Protein AF-A0A968NTQ4-F1 (afdb_monomer)

Nearest PDB structures (foldseek):
  7ccc-assembly1_C  TM=2.777E-01  e=2.765E-01  Mus musculus
  7t5q-assembly1_I  TM=2.504E-01  e=1.062E+00  Homo sapiens
  5d9g-assembly2_B  TM=2.767E-01  e=2.257E+00  Homo sapiens

Structure (mmCIF, N/CA/C/O backbone):
data_AF-A0A968NTQ4-F1
#
_entry.id   AF-A0A968NTQ4-F1
#
loop_
_atom_site.group_PDB
_atom_site.id
_atom_site.type_symbol
_atom_site.label_atom_id
_atom_site.label_alt_id
_atom_site.label_comp_id
_atom_site.label_asym_id
_atom_site.label_entity_id
_atom_site.label_seq_id
_atom_site.pdbx_PDB_ins_code
_atom_site.Cartn_x
_atom_site.Cartn_y
_atom_site.Cartn_z
_atom_site.occupancy
_atom_site.B_iso_or_equiv
_atom_site.auth_seq_id
_atom_site.auth_comp_id
_atom_site.auth_asym_id
_atom_site.auth_atom_id
_atom_site.pdbx_PDB_model_num
ATOM 1 N N . MET A 1 1 ? -2.571 -69.864 -2.161 1.00 41.84 1 MET A N 1
ATOM 2 C CA . MET A 1 1 ? -1.724 -69.892 -0.950 1.00 41.84 1 MET A CA 1
ATOM 3 C C . MET A 1 1 ? -0.946 -68.588 -0.905 1.00 41.84 1 MET A C 1
ATOM 5 O O . MET A 1 1 ? -0.616 -68.083 -1.970 1.00 41.84 1 MET A O 1
ATOM 9 N N . THR A 1 2 ? -0.713 -68.081 0.305 1.00 40.44 2 THR A N 1
ATOM 10 C CA . THR A 1 2 ? -0.000 -66.836 0.658 1.00 40.44 2 THR A CA 1
ATOM 11 C C . THR A 1 2 ? -0.891 -65.603 0.846 1.00 40.44 2 THR A C 1
ATOM 13 O O . THR A 1 2 ? -1.159 -64.820 -0.058 1.00 40.44 2 THR A O 1
ATOM 16 N N . PHE A 1 3 ? -1.347 -65.497 2.096 1.00 35.59 3 PHE A N 1
ATOM 17 C CA . PHE A 1 3 ? -1.837 -64.310 2.788 1.00 35.59 3 PHE A CA 1
ATOM 18 C C . PHE A 1 3 ? -0.822 -63.156 2.725 1.00 35.59 3 PHE A C 1
ATOM 20 O O . PHE A 1 3 ? 0.371 -63.399 2.895 1.00 35.59 3 PHE A O 1
ATOM 27 N N . PHE A 1 4 ? -1.296 -61.911 2.633 1.00 35.69 4 PHE A N 1
ATOM 28 C CA . PHE A 1 4 ? -0.577 -60.774 3.212 1.00 35.69 4 PHE A CA 1
ATOM 29 C C . PHE A 1 4 ? -1.491 -60.024 4.180 1.00 35.69 4 PHE A C 1
ATOM 31 O O . PHE A 1 4 ? -2.594 -59.601 3.841 1.00 35.69 4 PHE A O 1
ATOM 38 N N . LEU A 1 5 ? -1.013 -59.980 5.420 1.00 35.06 5 LEU A N 1
ATOM 39 C CA . LEU A 1 5 ? -1.636 -59.445 6.617 1.00 35.06 5 LEU A CA 1
ATOM 40 C C . LEU A 1 5 ? -1.399 -57.928 6.703 1.00 35.06 5 LEU A C 1
ATOM 42 O O . LEU A 1 5 ? -0.391 -57.414 6.224 1.00 35.06 5 LEU A O 1
ATOM 46 N N . ALA A 1 6 ? -2.354 -57.248 7.329 1.00 39.09 6 ALA A N 1
ATOM 47 C CA . ALA A 1 6 ? -2.442 -55.810 7.527 1.00 39.09 6 ALA A CA 1
ATOM 48 C C . ALA A 1 6 ? -1.294 -55.184 8.342 1.00 39.09 6 ALA A C 1
ATOM 50 O O . ALA A 1 6 ? -0.762 -55.799 9.263 1.00 39.09 6 ALA A O 1
ATOM 51 N N . LEU A 1 7 ? -1.067 -53.887 8.114 1.00 34.81 7 LEU A N 1
ATOM 52 C CA . LEU A 1 7 ? -0.749 -52.952 9.193 1.00 34.81 7 LEU A CA 1
ATOM 53 C C . LEU A 1 7 ? -1.446 -51.610 8.913 1.00 34.81 7 LEU A C 1
ATOM 55 O O . LEU A 1 7 ? -0.950 -50.763 8.178 1.00 34.81 7 LEU A O 1
ATOM 59 N N . MET A 1 8 ? -2.653 -51.457 9.458 1.00 37.91 8 MET A N 1
ATOM 60 C CA . MET A 1 8 ? -3.358 -50.178 9.548 1.00 37.91 8 MET A CA 1
ATOM 61 C C . MET A 1 8 ? -2.876 -49.484 10.820 1.00 37.91 8 MET A C 1
ATOM 63 O O . MET A 1 8 ? -3.290 -49.834 11.925 1.00 37.91 8 MET A O 1
ATOM 67 N N . THR A 1 9 ? -1.962 -48.530 10.676 1.00 39.62 9 THR A N 1
ATOM 68 C CA . THR A 1 9 ? -1.500 -47.703 11.792 1.00 39.62 9 THR A CA 1
ATOM 69 C C . THR A 1 9 ? -2.547 -46.623 12.056 1.00 39.62 9 THR A C 1
ATOM 71 O O . THR A 1 9 ? -2.623 -45.622 11.349 1.00 39.62 9 THR A O 1
ATOM 74 N N . SER A 1 10 ? -3.390 -46.851 13.062 1.00 35.38 10 SER A N 1
ATOM 75 C CA . SER A 1 10 ? -4.339 -45.864 13.576 1.00 35.38 10 SER A CA 1
ATOM 76 C C . SER A 1 10 ? -3.578 -44.752 14.301 1.00 35.38 10 SER A C 1
ATOM 78 O O . SER A 1 10 ? -3.065 -44.968 15.398 1.00 35.38 10 SER A O 1
ATOM 80 N N . ILE A 1 11 ? -3.507 -43.559 13.709 1.00 47.56 11 ILE A N 1
ATOM 81 C CA . ILE A 1 11 ? -3.074 -42.350 14.418 1.00 47.56 11 ILE A CA 1
ATOM 82 C C . ILE A 1 11 ? -4.285 -41.844 15.201 1.00 47.56 11 ILE A C 1
ATOM 84 O O . ILE A 1 11 ? -5.228 -41.305 14.625 1.00 47.56 11 ILE A O 1
ATOM 88 N N . ALA A 1 12 ? -4.277 -42.054 16.516 1.00 40.50 12 ALA A N 1
ATOM 89 C CA . ALA A 1 12 ? -5.220 -41.402 17.411 1.00 40.50 12 ALA A CA 1
ATOM 90 C C . ALA A 1 12 ? -4.941 -39.891 17.388 1.00 40.50 12 ALA A C 1
ATOM 92 O O . ALA A 1 12 ? -3.878 -39.447 17.821 1.00 40.50 12 ALA A O 1
ATOM 93 N N . MET A 1 13 ? -5.875 -39.102 16.854 1.00 40.69 13 MET A N 1
ATOM 94 C CA . MET A 1 13 ? -5.854 -37.655 17.051 1.00 40.69 13 MET A CA 1
ATOM 95 C C . MET A 1 13 ? -6.134 -37.359 18.529 1.00 40.69 13 MET A C 1
ATOM 97 O O . MET A 1 13 ? -7.084 -37.927 19.075 1.00 40.69 13 MET A O 1
ATOM 101 N N . PRO A 1 14 ? -5.368 -36.475 19.190 1.00 51.28 14 PRO A N 1
ATOM 102 C CA . PRO A 1 14 ? -5.796 -35.940 20.468 1.00 51.28 14 PRO A CA 1
ATOM 103 C C . PRO A 1 14 ? -7.091 -35.155 20.238 1.00 51.28 14 PRO A C 1
ATOM 105 O O . PRO A 1 14 ? -7.132 -34.172 19.499 1.00 51.28 14 PRO A O 1
ATOM 108 N N . THR A 1 15 ? -8.172 -35.624 20.850 1.00 44.34 15 THR A N 1
ATOM 109 C CA . THR A 1 15 ? -9.407 -34.867 21.019 1.00 44.34 15 THR A CA 1
ATOM 110 C C . THR A 1 15 ? -9.098 -33.661 21.897 1.00 44.34 15 THR A C 1
ATOM 112 O O . THR A 1 15 ? -8.986 -33.795 23.115 1.00 44.34 15 THR A O 1
ATOM 115 N N . PHE A 1 16 ? -8.944 -32.485 21.292 1.00 49.62 16 PHE A N 1
ATOM 116 C CA . PHE A 1 16 ? -8.956 -31.216 22.016 1.00 49.62 16 PHE A CA 1
ATOM 117 C C . PHE A 1 16 ? -10.399 -30.914 22.436 1.00 49.62 16 PHE A C 1
ATOM 119 O O . PHE A 1 16 ? -11.105 -30.148 21.789 1.00 49.62 16 PHE A O 1
ATOM 126 N N . ALA A 1 17 ? -10.861 -31.584 23.489 1.00 44.94 17 ALA A N 1
ATOM 127 C CA . ALA A 1 17 ? -12.014 -31.146 24.258 1.00 44.94 17 ALA A CA 1
ATOM 128 C C . ALA A 1 17 ? -11.488 -30.230 25.365 1.00 44.94 17 ALA A C 1
ATOM 130 O O . ALA A 1 17 ? -11.240 -30.676 26.480 1.00 44.94 17 ALA A O 1
ATOM 131 N N . ASP A 1 18 ? -11.254 -28.969 25.019 1.00 42.25 18 ASP A N 1
ATOM 132 C CA . ASP A 1 18 ? -11.107 -27.906 26.007 1.00 42.25 18 ASP A CA 1
ATOM 133 C C . ASP A 1 18 ? -11.954 -26.729 25.519 1.00 42.25 18 ASP A C 1
ATOM 135 O O . ASP A 1 18 ? -11.508 -25.808 24.833 1.00 42.25 18 ASP A O 1
ATOM 139 N N . GLU A 1 19 ? -13.256 -26.862 25.759 1.00 47.09 19 GLU A N 1
ATOM 140 C CA . GLU A 1 19 ? -14.220 -25.783 25.623 1.00 47.09 19 GLU A CA 1
ATOM 141 C C . GLU A 1 19 ? -13.897 -24.778 26.727 1.00 47.09 19 GLU A C 1
ATOM 143 O O . GLU A 1 19 ? -14.373 -24.886 27.857 1.00 47.09 19 GLU A O 1
ATOM 148 N N . ALA A 1 20 ? -13.014 -23.826 26.417 1.00 46.56 20 ALA A N 1
ATOM 149 C CA . ALA A 1 20 ? -12.761 -22.679 27.269 1.00 46.56 20 ALA A CA 1
ATOM 150 C C . ALA A 1 20 ? -14.067 -21.882 27.379 1.00 46.56 20 ALA A C 1
ATOM 152 O O . ALA A 1 20 ? -14.372 -21.023 26.548 1.00 46.56 20 ALA A O 1
ATOM 153 N N . ALA A 1 21 ? -14.861 -22.217 28.394 1.00 43.97 21 ALA A N 1
ATOM 154 C CA . ALA A 1 21 ? -16.040 -21.481 28.788 1.00 43.97 21 ALA A CA 1
ATOM 155 C C . ALA A 1 21 ? -15.620 -20.032 29.049 1.00 43.97 21 ALA A C 1
ATOM 157 O O . ALA A 1 21 ? -14.963 -19.718 30.044 1.00 43.97 21 ALA A O 1
ATOM 158 N N . ILE A 1 22 ? -15.974 -19.142 28.124 1.00 46.81 22 ILE A N 1
ATOM 159 C CA . ILE A 1 22 ? -15.893 -17.704 28.337 1.00 46.81 22 ILE A CA 1
ATOM 160 C C . ILE A 1 22 ? -16.832 -17.439 29.512 1.00 46.81 22 ILE A C 1
ATOM 162 O O . ILE A 1 22 ? -18.046 -17.589 29.370 1.00 46.81 22 ILE A O 1
ATOM 166 N N . ALA A 1 23 ? -16.279 -17.136 30.686 1.00 44.00 23 ALA A N 1
ATOM 167 C CA . ALA A 1 23 ? -17.063 -16.803 31.863 1.00 44.00 23 ALA A CA 1
ATOM 168 C C . ALA A 1 23 ? -17.916 -15.564 31.547 1.00 44.00 23 ALA A C 1
ATOM 170 O O . ALA A 1 23 ? -17.442 -14.432 31.605 1.00 44.00 23 ALA A O 1
ATOM 171 N N . GLN A 1 24 ? -19.174 -15.780 31.166 1.00 47.78 24 GLN A N 1
ATOM 172 C CA . GLN A 1 24 ? -20.177 -14.728 31.132 1.00 47.78 24 GLN A CA 1
ATOM 173 C C . GLN A 1 24 ? -20.595 -14.491 32.579 1.00 47.78 24 GLN A C 1
ATOM 175 O O . GLN A 1 24 ? -21.489 -15.156 33.101 1.00 47.78 24 GLN A O 1
ATOM 180 N N . THR A 1 25 ? -19.905 -13.576 33.257 1.00 50.88 25 THR A N 1
ATOM 181 C CA . THR A 1 25 ? -20.433 -12.993 34.490 1.00 50.88 25 THR A CA 1
ATOM 182 C C . THR A 1 25 ? -21.763 -12.326 34.123 1.00 50.88 25 THR A C 1
ATOM 184 O O . THR A 1 25 ? -21.768 -11.487 33.217 1.00 50.88 25 THR A O 1
ATOM 187 N N . PRO A 1 26 ? -22.897 -12.700 34.745 1.00 57.25 26 PRO A N 1
ATOM 188 C CA . PRO A 1 26 ? -24.156 -12.004 34.507 1.00 57.25 26 PRO A CA 1
ATOM 189 C C . PRO A 1 26 ? -23.961 -10.516 34.830 1.00 57.25 26 PRO A C 1
ATOM 191 O O . PRO A 1 26 ? -23.245 -10.209 35.786 1.00 57.25 26 PRO A O 1
ATOM 194 N N . PRO A 1 27 ? -24.539 -9.584 34.052 1.00 58.03 27 PRO A N 1
ATOM 195 C CA . PRO A 1 27 ? -24.389 -8.168 34.341 1.00 58.03 27 PRO A CA 1
ATOM 196 C C . PRO A 1 27 ? -25.014 -7.887 35.709 1.00 58.03 27 PRO A C 1
ATOM 198 O O . PRO A 1 27 ? -26.231 -7.964 35.874 1.00 58.03 27 PRO A O 1
ATOM 201 N N . SER A 1 28 ? -24.177 -7.604 36.705 1.00 59.81 28 SER A N 1
ATOM 202 C CA . SER A 1 28 ? -24.626 -7.032 37.968 1.00 59.81 28 SER A CA 1
ATOM 203 C C . SER A 1 28 ? -25.296 -5.698 37.652 1.00 59.81 28 SER A C 1
ATOM 205 O O . SER A 1 28 ? -24.693 -4.847 37.001 1.00 59.81 28 SER A O 1
ATOM 207 N N . THR A 1 29 ? -26.530 -5.496 38.109 1.00 57.28 29 THR A N 1
ATOM 208 C CA . THR A 1 29 ? -27.271 -4.228 37.988 1.00 57.28 29 THR A CA 1
ATOM 209 C C . THR A 1 29 ? -26.731 -3.154 38.944 1.00 57.28 29 THR A C 1
ATOM 211 O O . THR A 1 29 ? -27.493 -2.361 39.492 1.00 57.28 29 THR A O 1
ATOM 214 N N . ASP A 1 30 ? -25.419 -3.136 39.175 1.00 58.03 30 ASP A N 1
ATOM 215 C CA . ASP A 1 30 ? -24.752 -2.043 39.864 1.00 58.03 30 ASP A CA 1
ATOM 216 C C . ASP A 1 30 ? -24.641 -0.910 38.846 1.00 58.03 30 ASP A C 1
ATOM 218 O O . ASP A 1 30 ? -23.767 -0.897 37.977 1.00 58.03 30 ASP A O 1
ATOM 222 N N . SER A 1 31 ? -25.603 0.012 38.893 1.00 60.81 31 SER A N 1
ATOM 223 C CA . SER A 1 31 ? -25.540 1.263 38.148 1.00 60.81 31 SER A CA 1
ATOM 224 C C . SER A 1 31 ? -24.223 1.949 38.497 1.00 60.81 31 SER A C 1
ATOM 226 O O . SER A 1 31 ? -24.026 2.360 39.639 1.00 60.81 31 SER A O 1
ATOM 228 N N . ILE A 1 32 ? -23.310 2.022 37.532 1.00 67.81 32 ILE A N 1
ATOM 229 C CA . ILE A 1 32 ? -22.029 2.706 37.689 1.00 67.81 32 ILE A CA 1
ATOM 230 C C . ILE A 1 32 ? -22.339 4.179 38.002 1.00 67.81 32 ILE A C 1
ATOM 232 O O . ILE A 1 32 ? -22.793 4.913 37.127 1.00 67.81 32 ILE A O 1
ATOM 236 N N . ASP A 1 33 ? -22.138 4.589 39.256 1.00 71.38 33 ASP A N 1
ATOM 237 C CA . ASP A 1 33 ? -22.373 5.959 39.724 1.00 71.38 33 ASP A CA 1
ATOM 238 C C . ASP A 1 33 ? -21.189 6.845 39.312 1.00 71.38 33 ASP A C 1
ATOM 240 O O . ASP A 1 33 ? -20.152 6.902 39.979 1.00 71.38 33 ASP A O 1
ATOM 244 N N . LEU A 1 34 ? -21.302 7.454 38.132 1.00 77.56 34 LEU A N 1
ATOM 245 C CA . LEU A 1 34 ? -20.325 8.400 37.601 1.00 77.56 34 LEU A CA 1
ATOM 246 C C . LEU A 1 34 ? -20.805 9.823 37.875 1.00 77.56 34 LEU A C 1
ATOM 248 O O . LEU A 1 34 ? -21.933 10.179 37.538 1.00 77.56 34 LEU A O 1
ATOM 252 N N . ALA A 1 35 ? -19.917 10.656 38.421 1.00 83.25 35 ALA A N 1
ATOM 253 C CA . ALA A 1 35 ? -20.192 12.077 38.592 1.00 83.25 35 ALA A CA 1
ATOM 254 C C . ALA A 1 35 ? -20.519 12.727 37.224 1.00 83.25 35 ALA A C 1
ATOM 256 O O . ALA A 1 35 ? -19.812 12.440 36.247 1.00 83.25 35 ALA A O 1
ATOM 257 N N . PRO A 1 36 ? -21.547 13.594 37.123 1.00 79.94 36 PRO A N 1
ATOM 258 C CA . PRO A 1 36 ? -21.966 14.210 35.859 1.00 79.94 36 PRO A CA 1
ATOM 259 C C . PRO A 1 36 ? -20.823 14.931 35.142 1.00 79.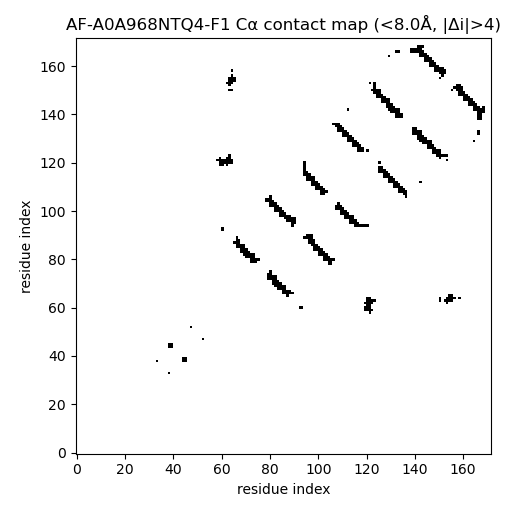94 36 PRO A C 1
ATOM 261 O O . PRO A 1 36 ? -20.713 14.871 33.919 1.00 79.94 36 PRO A O 1
ATOM 264 N N . GLU A 1 37 ? -19.905 15.524 35.906 1.00 82.38 37 GLU A N 1
ATOM 265 C CA . GLU A 1 37 ? -18.741 16.225 35.375 1.00 82.38 37 GLU A CA 1
ATOM 266 C C . GLU A 1 37 ? -17.816 15.288 34.581 1.00 82.38 37 GLU A C 1
ATOM 268 O O . GLU A 1 37 ? -17.226 15.706 33.589 1.00 82.38 37 GLU A O 1
ATOM 273 N N . ILE A 1 38 ? -17.710 14.009 34.961 1.00 81.62 38 ILE A N 1
ATOM 274 C CA . ILE A 1 38 ? -16.889 13.009 34.253 1.00 81.62 38 ILE A CA 1
ATOM 275 C C . ILE A 1 38 ? -17.529 12.642 32.911 1.00 81.62 38 ILE A C 1
ATOM 277 O O . ILE A 1 38 ? -16.831 12.459 31.910 1.00 81.62 38 ILE A O 1
ATOM 281 N N . ILE A 1 39 ? -18.857 12.542 32.886 1.00 80.50 39 ILE A N 1
ATOM 282 C CA . ILE A 1 39 ? -19.628 12.227 31.682 1.00 80.50 39 ILE A CA 1
ATOM 283 C C . ILE A 1 39 ? -19.550 13.399 30.692 1.00 80.50 39 ILE A C 1
ATOM 285 O O . ILE A 1 39 ? -19.267 13.197 29.510 1.00 80.50 39 ILE A O 1
ATOM 289 N N . GLU A 1 40 ? -19.727 14.627 31.179 1.00 83.31 40 GLU A N 1
ATOM 290 C CA . GLU A 1 40 ? -19.688 15.850 30.372 1.00 83.31 40 GLU A CA 1
ATOM 291 C C . GLU A 1 40 ? -18.281 16.217 29.888 1.00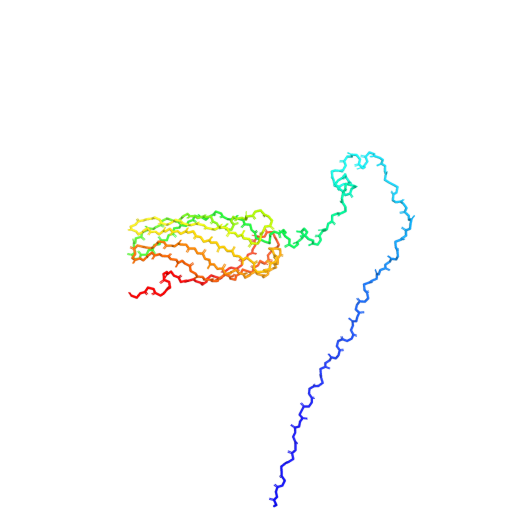 83.31 40 GLU A C 1
ATOM 293 O O . GLU A 1 40 ? -18.137 16.832 28.835 1.00 83.31 40 GLU A O 1
ATOM 298 N N . GLN A 1 41 ? -17.225 15.830 30.606 1.00 90.44 41 GLN A N 1
ATOM 299 C CA . GLN A 1 41 ? -15.846 16.136 30.207 1.00 90.44 41 GLN A CA 1
ATOM 300 C C . GLN A 1 41 ? -15.194 15.049 29.349 1.00 90.44 41 GLN A C 1
ATOM 302 O O . GLN A 1 41 ? -14.121 15.291 28.796 1.00 90.44 41 GLN A O 1
ATOM 307 N N . SER A 1 42 ? -15.801 13.863 29.224 1.00 87.81 42 SER A N 1
ATOM 308 C CA . SER A 1 42 ? -15.227 12.737 28.481 1.00 87.81 42 SER A CA 1
ATOM 309 C C . SER A 1 42 ? -15.822 12.612 27.073 1.00 87.81 42 SER A C 1
ATOM 311 O O . SER A 1 42 ? -16.941 12.116 26.916 1.00 87.81 42 SER A O 1
ATOM 313 N N . PRO A 1 43 ? -15.058 12.931 26.010 1.00 86.44 43 PRO A N 1
ATOM 314 C CA . PRO A 1 43 ? -15.524 12.770 24.630 1.00 86.44 43 PRO A CA 1
ATOM 315 C C . PRO A 1 43 ? -15.827 11.310 24.269 1.00 86.44 43 PRO A C 1
ATOM 317 O O . PRO A 1 43 ? -16.583 11.034 23.342 1.00 86.44 43 PRO A O 1
ATOM 320 N N . VAL A 1 44 ? -15.204 10.361 24.976 1.00 88.75 44 VAL A N 1
ATOM 321 C CA . VAL A 1 44 ? -15.425 8.924 24.776 1.00 88.75 44 VAL A CA 1
ATOM 322 C C . VAL A 1 44 ? -16.783 8.516 25.342 1.00 88.75 44 VAL A C 1
ATOM 324 O O . VAL A 1 44 ? -17.547 7.857 24.644 1.00 88.75 44 VAL A O 1
ATOM 327 N N . LEU A 1 45 ? -17.108 8.949 26.567 1.00 86.81 45 LEU A N 1
ATOM 328 C CA . LEU A 1 45 ? -18.388 8.623 27.205 1.00 86.81 45 LEU A CA 1
ATOM 329 C C . LEU A 1 45 ? -19.567 9.301 26.507 1.00 86.81 45 LEU A C 1
ATOM 331 O O . LEU A 1 45 ? -20.638 8.710 26.429 1.00 86.81 45 LEU A O 1
ATOM 335 N N . GLN A 1 46 ? -19.380 10.508 25.972 1.00 86.06 46 GLN A N 1
ATOM 336 C CA . GLN A 1 46 ? -20.393 11.154 25.132 1.00 86.06 46 GLN A CA 1
ATOM 337 C C . GLN A 1 46 ? -20.685 10.317 23.884 1.00 86.06 46 GLN A C 1
ATOM 339 O O . GLN A 1 46 ? -21.833 9.963 23.633 1.00 86.06 46 GLN A O 1
ATOM 344 N N . ARG A 1 47 ? -19.637 9.895 23.163 1.00 85.19 47 ARG A N 1
ATOM 345 C CA . ARG A 1 47 ? -19.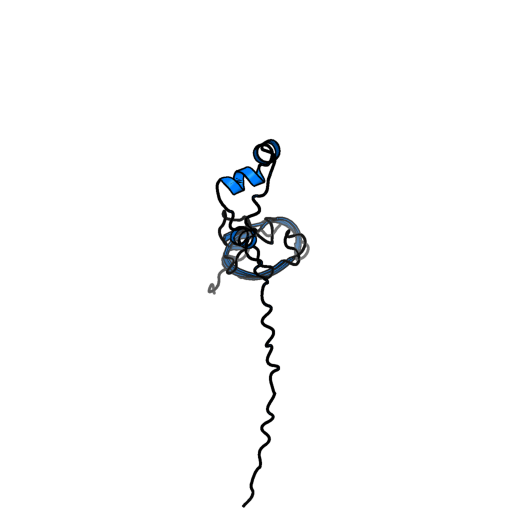779 9.069 21.955 1.00 85.19 47 ARG A CA 1
ATOM 346 C C . ARG A 1 47 ? -20.474 7.733 22.236 1.00 85.19 47 ARG A C 1
ATOM 348 O O . ARG A 1 47 ? -21.273 7.283 21.430 1.00 85.19 47 ARG A O 1
ATOM 355 N N . TRP A 1 48 ? -20.176 7.104 23.374 1.00 88.88 48 TRP A N 1
ATOM 356 C CA . TRP A 1 48 ? -20.761 5.810 23.752 1.00 88.88 48 TRP A CA 1
ATOM 357 C C . TRP A 1 48 ? -22.201 5.915 24.274 1.00 88.88 48 TRP A C 1
ATOM 359 O O . TRP A 1 48 ? -22.917 4.917 24.264 1.00 88.88 48 TRP A O 1
ATOM 369 N N . GLN A 1 49 ? -22.627 7.098 24.731 1.00 84.81 49 GLN A N 1
ATOM 370 C CA . GLN A 1 49 ? -24.030 7.373 25.062 1.00 84.81 49 GLN A CA 1
ATOM 371 C C . GLN A 1 49 ? -24.888 7.591 23.815 1.00 84.81 49 GLN A C 1
ATOM 373 O O . GLN A 1 49 ? -26.069 7.253 23.833 1.00 84.81 49 GLN A O 1
ATOM 378 N N . GLU A 1 50 ? -24.310 8.153 22.750 1.00 88.19 50 GLU A N 1
ATOM 379 C CA . GLU A 1 50 ? -24.987 8.311 21.459 1.00 88.19 50 GLU A CA 1
ATOM 380 C C . GLU A 1 50 ? -25.181 6.958 20.763 1.00 88.19 50 GLU A C 1
ATOM 382 O O . GLU A 1 50 ? -26.284 6.639 20.318 1.00 88.19 50 GLU A O 1
ATOM 387 N N . GLU A 1 51 ? -24.123 6.145 20.693 1.00 87.50 51 GLU A N 1
ATOM 388 C CA . GLU A 1 51 ? -24.145 4.834 20.048 1.00 87.50 51 GLU A CA 1
ATOM 389 C C . GLU A 1 51 ? -23.155 3.878 20.729 1.00 87.50 51 GLU A C 1
ATOM 391 O O . GLU A 1 51 ? -21.989 4.213 20.945 1.00 87.50 51 GLU A O 1
ATOM 396 N N . ILE A 1 52 ? -23.605 2.658 21.048 1.00 87.31 52 ILE A N 1
ATOM 397 C CA . ILE A 1 52 ? -22.717 1.607 21.561 1.00 87.31 52 ILE A CA 1
ATOM 398 C C . ILE A 1 52 ? -21.770 1.200 20.420 1.00 87.31 52 ILE A C 1
ATOM 400 O O . ILE A 1 52 ? -22.242 0.663 19.417 1.00 87.31 52 ILE A O 1
ATOM 404 N N . PRO A 1 53 ? -20.448 1.410 20.547 1.00 83.25 53 PRO A N 1
ATOM 405 C CA . PRO A 1 53 ? -19.523 1.144 19.452 1.00 83.25 53 PRO A CA 1
ATOM 406 C C . PRO A 1 53 ? -19.356 -0.361 19.201 1.00 83.25 53 PRO A C 1
ATOM 408 O O . PRO A 1 53 ? -19.135 -1.137 20.136 1.00 83.25 53 PRO A O 1
ATOM 411 N N . ASP A 1 54 ? -19.343 -0.776 17.931 1.00 87.44 54 ASP A N 1
ATOM 412 C CA . ASP A 1 54 ? -18.840 -2.101 17.549 1.00 87.44 54 ASP A CA 1
ATOM 413 C C . ASP A 1 54 ? -17.305 -2.062 17.470 1.00 87.44 54 ASP A C 1
ATOM 415 O O . ASP A 1 54 ? -16.692 -1.929 16.410 1.00 87.44 54 ASP A O 1
ATOM 419 N N . VAL A 1 55 ? -16.668 -2.220 18.632 1.00 88.25 55 VAL A N 1
ATOM 420 C CA . VAL A 1 55 ? -15.200 -2.239 18.766 1.00 88.25 55 VAL A CA 1
ATOM 421 C C . VAL A 1 55 ? -14.563 -3.334 17.899 1.00 88.25 55 VAL A C 1
ATOM 423 O O . VAL A 1 55 ? -13.433 -3.190 17.433 1.00 88.25 55 VAL A O 1
ATOM 426 N N . ARG A 1 56 ? -15.272 -4.442 17.648 1.00 86.19 56 ARG A N 1
ATOM 427 C CA . ARG A 1 56 ? -14.771 -5.516 16.785 1.00 86.19 56 ARG A CA 1
ATOM 428 C C . ARG A 1 56 ? -14.737 -5.052 15.331 1.00 86.19 56 ARG A C 1
ATOM 430 O O . ARG A 1 56 ? -13.754 -5.330 14.645 1.00 86.19 56 ARG A O 1
ATOM 437 N N . GLN A 1 57 ? -15.781 -4.372 14.868 1.00 84.56 57 GLN A N 1
ATOM 438 C CA . GLN A 1 57 ? -15.812 -3.787 13.531 1.00 84.56 57 GLN A CA 1
ATOM 439 C C . GLN A 1 57 ? -14.720 -2.725 13.364 1.00 84.56 57 GLN A C 1
ATOM 441 O O . GLN A 1 57 ? -14.047 -2.717 12.331 1.00 84.56 57 GLN A O 1
ATOM 446 N N . ASP A 1 58 ? -14.495 -1.890 14.377 1.00 83.62 58 ASP A N 1
ATOM 447 C CA . ASP A 1 58 ? -13.432 -0.882 14.351 1.00 83.62 58 ASP A CA 1
ATOM 448 C C . ASP A 1 58 ? -12.049 -1.531 14.237 1.00 83.62 58 ASP A C 1
ATOM 450 O O . ASP A 1 58 ? -11.289 -1.197 13.334 1.00 83.62 58 ASP A O 1
ATOM 454 N N . ILE A 1 59 ? -11.746 -2.532 15.071 1.00 84.50 59 ILE A N 1
ATOM 455 C CA . ILE A 1 59 ? -10.458 -3.246 15.029 1.00 84.50 59 ILE A CA 1
ATOM 456 C C . ILE A 1 59 ? -10.241 -3.961 13.688 1.00 84.50 59 ILE A C 1
ATOM 458 O O . ILE A 1 59 ? -9.112 -4.055 13.214 1.00 84.50 59 ILE A O 1
ATOM 462 N N . GLN A 1 60 ? -11.295 -4.504 13.076 1.00 84.94 60 GLN A N 1
ATOM 463 C CA . GLN A 1 60 ? -11.171 -5.199 11.791 1.00 84.94 60 GLN A CA 1
ATOM 464 C C . GLN A 1 60 ? -10.875 -4.237 10.634 1.00 84.94 60 GLN A C 1
ATOM 466 O O . GLN A 1 60 ? -10.145 -4.605 9.710 1.00 84.94 60 GLN A O 1
ATOM 471 N N . ASN A 1 61 ? -11.432 -3.027 10.686 1.00 82.69 61 ASN A N 1
ATOM 472 C CA . ASN A 1 61 ? -11.307 -2.035 9.620 1.00 82.69 61 ASN A CA 1
ATOM 473 C C . ASN A 1 61 ? -10.195 -1.007 9.864 1.00 82.69 61 ASN A C 1
ATOM 475 O O . ASN A 1 61 ? -9.882 -0.254 8.946 1.00 82.69 61 ASN A O 1
ATOM 479 N N . ASP A 1 62 ? -9.592 -0.985 11.054 1.00 87.31 62 ASP A N 1
ATOM 480 C CA . ASP A 1 62 ? -8.379 -0.222 11.346 1.00 87.31 62 ASP A CA 1
ATOM 481 C C . ASP A 1 62 ? -7.179 -0.862 10.625 1.00 87.31 62 ASP A C 1
ATOM 483 O O . ASP A 1 62 ? -6.815 -2.000 10.942 1.00 87.31 62 ASP A O 1
ATOM 487 N N . PRO A 1 63 ? -6.577 -0.202 9.619 1.00 87.50 63 PRO A N 1
ATOM 488 C CA . PRO A 1 63 ? -5.532 -0.819 8.819 1.00 87.50 63 PRO A CA 1
ATOM 489 C C . PRO A 1 63 ? -4.287 -1.165 9.638 1.00 87.50 63 PRO A C 1
ATOM 491 O O . PRO A 1 63 ? -3.715 -0.323 10.324 1.00 87.50 63 PRO A O 1
ATOM 494 N N . SER A 1 64 ? -3.789 -2.397 9.498 1.00 87.69 64 SER A N 1
ATOM 495 C CA . SER A 1 64 ? -2.569 -2.831 10.192 1.00 87.69 64 SER A CA 1
ATOM 496 C C . SER A 1 64 ? -1.293 -2.193 9.621 1.00 87.69 64 SER A C 1
ATOM 498 O O . SER A 1 64 ? -0.213 -2.294 10.206 1.00 87.69 64 SER A O 1
ATOM 500 N N . PHE A 1 65 ? -1.405 -1.564 8.451 1.00 89.19 65 PHE A N 1
ATOM 501 C CA . PHE A 1 65 ? -0.347 -0.882 7.720 1.00 89.19 65 PHE A CA 1
ATOM 502 C C . PHE A 1 65 ? -0.805 0.531 7.350 1.00 89.19 65 PHE A C 1
ATOM 504 O O . PHE A 1 65 ? -1.991 0.831 7.309 1.00 89.19 65 PHE A O 1
ATOM 511 N N . ARG A 1 66 ? 0.154 1.417 7.086 1.00 90.00 66 ARG A N 1
ATOM 512 C CA . ARG A 1 66 ? -0.089 2.833 6.787 1.00 90.00 66 ARG A CA 1
ATOM 513 C C . ARG A 1 66 ? 0.330 3.176 5.366 1.00 90.00 66 ARG A C 1
ATOM 515 O O . ARG A 1 66 ? 1.241 2.537 4.841 1.00 90.00 66 ARG A O 1
ATOM 522 N N . THR A 1 67 ? -0.255 4.237 4.819 1.00 93.81 67 THR A N 1
ATOM 523 C CA . THR A 1 67 ? 0.206 4.872 3.580 1.00 93.81 67 THR A CA 1
ATOM 524 C C . THR A 1 67 ? 1.671 5.294 3.716 1.00 93.81 67 THR A C 1
ATOM 526 O O . THR A 1 67 ? 2.072 5.830 4.756 1.00 93.81 67 THR A O 1
ATOM 529 N N . ARG A 1 68 ? 2.485 5.054 2.682 1.00 92.25 68 ARG A N 1
ATOM 530 C CA . ARG A 1 68 ? 3.928 5.354 2.688 1.00 92.25 68 ARG A CA 1
ATOM 531 C C . ARG A 1 68 ? 4.295 6.247 1.530 1.00 92.25 68 ARG A C 1
ATOM 533 O O . ARG A 1 68 ? 3.806 6.060 0.426 1.00 92.25 68 ARG A O 1
ATOM 540 N N . VAL A 1 69 ? 5.223 7.160 1.779 1.00 95.75 69 VAL A N 1
ATOM 541 C CA . VAL A 1 69 ? 5.936 7.876 0.723 1.00 95.75 69 VAL A CA 1
ATOM 542 C C . VAL A 1 69 ? 7.313 7.245 0.598 1.00 95.75 69 VAL A C 1
ATOM 544 O O . VAL A 1 69 ? 8.005 7.054 1.600 1.00 95.75 69 VAL A O 1
ATOM 547 N N . ARG A 1 70 ? 7.696 6.896 -0.625 1.00 94.06 70 ARG A N 1
ATOM 548 C CA . ARG A 1 70 ? 8.988 6.301 -0.951 1.00 94.06 70 ARG A CA 1
ATOM 549 C C . ARG A 1 70 ? 9.808 7.279 -1.764 1.00 94.06 70 ARG A C 1
ATOM 551 O O . ARG A 1 70 ? 9.290 7.919 -2.673 1.00 94.06 70 ARG A O 1
ATOM 558 N N . VAL A 1 71 ? 11.093 7.335 -1.447 1.00 95.56 71 VAL A N 1
ATOM 559 C CA . VAL A 1 71 ? 12.124 7.960 -2.268 1.00 95.56 71 VAL A CA 1
ATOM 560 C C . VAL A 1 71 ? 13.269 6.962 -2.346 1.00 95.56 71 VAL A C 1
ATOM 562 O O . VAL A 1 71 ? 13.649 6.386 -1.326 1.00 95.56 71 VAL A O 1
ATOM 565 N N . GLY A 1 72 ? 13.780 6.719 -3.544 1.00 92.31 72 GLY A N 1
ATOM 566 C CA . GLY A 1 72 ? 14.820 5.730 -3.783 1.00 92.31 72 GLY A CA 1
ATOM 567 C C . GLY A 1 72 ? 15.828 6.214 -4.809 1.00 92.31 72 GLY A C 1
ATOM 568 O O . GLY A 1 72 ? 15.522 7.053 -5.652 1.00 92.31 72 GLY A O 1
ATOM 569 N N . TYR A 1 73 ? 17.028 5.657 -4.729 1.00 92.06 73 TYR A N 1
ATOM 570 C CA . TYR A 1 73 ? 18.041 5.758 -5.767 1.00 92.06 73 TYR A CA 1
ATOM 571 C C . TYR A 1 73 ? 18.402 4.343 -6.203 1.00 92.06 73 TYR A C 1
ATOM 573 O O . TYR A 1 73 ? 18.539 3.453 -5.361 1.00 92.06 73 TYR A O 1
ATOM 581 N N . GLY A 1 74 ? 18.543 4.139 -7.504 1.00 87.94 74 GLY A N 1
ATOM 582 C CA . GLY A 1 74 ? 18.985 2.879 -8.081 1.00 87.94 74 GLY A CA 1
ATOM 583 C C . GLY A 1 74 ? 19.953 3.141 -9.217 1.00 87.94 74 GLY A C 1
ATOM 584 O O . GLY A 1 74 ? 19.859 4.167 -9.881 1.00 87.94 74 GLY A O 1
ATOM 585 N N . GLU A 1 75 ? 20.862 2.209 -9.455 1.00 85.94 75 GLU A N 1
ATOM 586 C CA . GLU A 1 75 ? 21.797 2.278 -10.570 1.00 85.94 75 GLU A CA 1
ATOM 587 C C . GLU A 1 75 ? 21.709 0.982 -11.366 1.00 85.94 75 GLU A C 1
ATOM 589 O O . GLU A 1 75 ? 21.810 -0.110 -10.799 1.00 85.94 75 GLU A O 1
ATOM 594 N N . VAL A 1 76 ? 21.492 1.100 -12.671 1.00 77.81 76 VAL A N 1
ATOM 595 C CA . VAL A 1 76 ? 21.444 -0.041 -13.588 1.00 77.81 76 VAL A CA 1
ATOM 596 C C . VAL A 1 76 ? 22.475 0.212 -14.674 1.00 77.81 76 VAL A C 1
ATOM 598 O O . VAL A 1 76 ? 22.436 1.237 -15.338 1.00 77.81 76 VAL A O 1
ATOM 601 N N . SER A 1 77 ? 23.425 -0.708 -14.841 1.00 82.06 77 SER A N 1
ATOM 602 C CA . SER A 1 77 ? 24.473 -0.613 -15.873 1.00 82.06 77 SER A CA 1
ATOM 603 C C . SER A 1 77 ? 25.326 0.671 -15.824 1.00 82.06 77 SER A C 1
ATOM 605 O O . SER A 1 77 ? 25.856 1.087 -16.849 1.00 82.06 77 SER A O 1
ATOM 607 N N . GLY A 1 78 ? 25.498 1.275 -14.641 1.00 79.94 78 GLY A N 1
ATOM 608 C CA . GLY A 1 78 ? 26.265 2.516 -14.451 1.00 79.94 78 GLY A CA 1
ATOM 609 C C . GLY A 1 78 ? 25.447 3.802 -14.603 1.00 79.94 78 GLY A C 1
ATOM 610 O O . GLY A 1 78 ? 25.996 4.892 -14.456 1.00 79.94 78 GLY A O 1
ATOM 611 N N . GLU A 1 79 ? 24.146 3.686 -14.875 1.00 83.69 79 GLU A N 1
ATOM 612 C CA . GLU A 1 79 ? 23.226 4.813 -15.028 1.00 83.69 79 GLU A CA 1
ATOM 613 C C . GLU A 1 79 ? 22.367 4.962 -13.769 1.00 83.69 79 GLU A C 1
ATOM 615 O O . GLU A 1 79 ? 21.671 4.033 -13.346 1.00 83.69 79 GLU A O 1
ATOM 620 N N . GLY A 1 80 ? 22.440 6.139 -13.146 1.00 86.56 80 GLY A N 1
ATOM 621 C CA . GLY A 1 80 ? 21.688 6.468 -11.941 1.00 86.56 80 GLY A CA 1
ATOM 622 C C . GLY A 1 80 ? 20.228 6.806 -12.238 1.00 86.56 80 GLY A C 1
ATOM 623 O O . GLY A 1 80 ? 19.898 7.450 -13.231 1.00 86.56 80 GLY A O 1
ATOM 624 N N . SER A 1 81 ? 19.342 6.420 -11.329 1.00 90.81 81 SER A N 1
ATOM 625 C CA . SER A 1 81 ? 17.908 6.691 -11.389 1.00 90.81 81 SER A CA 1
ATOM 626 C C . SER A 1 81 ? 17.389 7.087 -10.012 1.00 90.81 81 SER A C 1
ATOM 628 O O . SER A 1 81 ? 17.822 6.559 -8.985 1.00 90.81 81 SER A O 1
ATOM 630 N N . VAL A 1 82 ? 16.446 8.022 -9.987 1.00 93.94 82 VAL A N 1
ATOM 631 C CA . VAL A 1 82 ? 15.765 8.474 -8.774 1.00 93.94 82 VAL A CA 1
ATOM 632 C C . VAL A 1 82 ? 14.298 8.099 -8.880 1.00 93.94 82 VAL A C 1
ATOM 634 O O . VAL A 1 82 ? 13.633 8.413 -9.863 1.00 93.94 82 VAL A O 1
ATOM 637 N N . GLY A 1 83 ? 13.795 7.426 -7.852 1.00 94.75 83 GLY A N 1
ATOM 638 C CA . GLY A 1 83 ? 12.408 7.007 -7.738 1.00 94.75 83 GLY A CA 1
ATOM 639 C C . GLY A 1 83 ? 11.677 7.757 -6.638 1.00 94.75 83 GLY A C 1
ATOM 640 O O . GLY A 1 83 ? 12.232 8.003 -5.566 1.00 94.75 83 GLY A O 1
ATOM 641 N N . VAL A 1 84 ? 10.411 8.070 -6.881 1.00 97.00 84 VAL A N 1
ATOM 642 C CA . VAL A 1 84 ? 9.451 8.525 -5.878 1.00 97.00 84 VAL A CA 1
ATOM 643 C C . V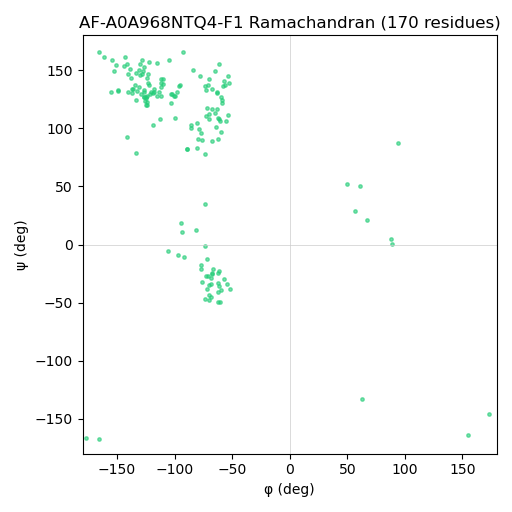AL A 1 84 ? 8.165 7.723 -6.010 1.00 97.00 84 VAL A C 1
ATOM 645 O O . VAL A 1 84 ? 7.795 7.285 -7.095 1.00 97.00 84 VAL A O 1
ATOM 648 N N . GLY A 1 85 ? 7.452 7.525 -4.913 1.00 96.94 85 GLY A N 1
ATOM 649 C CA . GLY A 1 85 ? 6.165 6.849 -4.975 1.00 96.94 85 GLY A CA 1
ATOM 650 C C . GLY A 1 85 ? 5.349 7.013 -3.714 1.00 96.94 85 GLY A C 1
ATOM 651 O O . GLY A 1 85 ? 5.858 7.401 -2.663 1.00 96.94 85 GLY A O 1
ATOM 652 N N . VAL A 1 86 ? 4.073 6.685 -3.832 1.00 97.56 86 VAL A N 1
ATOM 653 C CA . VAL A 1 86 ? 3.136 6.597 -2.722 1.00 97.56 86 VAL A CA 1
ATOM 654 C C . VAL A 1 86 ? 2.540 5.200 -2.736 1.00 97.56 86 VAL A C 1
ATOM 656 O O . VAL A 1 86 ? 2.052 4.733 -3.762 1.00 97.56 86 VAL A O 1
ATOM 659 N N . GLU A 1 87 ? 2.592 4.522 -1.600 1.00 94.94 87 GLU A N 1
ATOM 660 C CA . GLU A 1 87 ? 1.991 3.207 -1.423 1.00 94.94 87 GLU A CA 1
ATOM 661 C C . GLU A 1 87 ? 0.794 3.288 -0.495 1.00 94.94 87 GLU A C 1
ATOM 663 O O . GLU A 1 87 ? 0.843 3.971 0.530 1.00 94.94 87 GLU A O 1
ATOM 668 N N . ASP A 1 88 ? -0.232 2.508 -0.820 1.00 93.25 88 ASP A N 1
ATOM 669 C CA . ASP A 1 88 ? -1.327 2.169 0.077 1.00 93.25 88 ASP A CA 1
ATOM 670 C C . ASP A 1 88 ? -2.129 3.389 0.553 1.00 93.25 88 ASP A C 1
ATOM 672 O O . ASP A 1 88 ? -2.377 3.578 1.745 1.00 93.25 88 ASP A O 1
ATOM 676 N N . VAL A 1 89 ? -2.553 4.238 -0.388 1.00 96.38 89 VAL A N 1
ATOM 677 C CA . VAL A 1 89 ? -3.559 5.276 -0.125 1.00 96.38 89 VAL A CA 1
ATOM 678 C C . VAL A 1 89 ? -4.916 4.594 0.032 1.00 96.38 89 VAL A C 1
ATOM 680 O O . VAL A 1 89 ? -5.467 4.068 -0.935 1.00 96.38 89 VAL A O 1
ATOM 683 N N . PHE A 1 90 ? -5.451 4.586 1.252 1.00 93.81 90 PHE A N 1
ATOM 684 C CA . PHE A 1 90 ? -6.718 3.927 1.572 1.00 93.81 90 PHE A CA 1
ATOM 685 C C . PHE A 1 90 ? -7.925 4.680 1.011 1.00 93.81 90 PHE A C 1
ATOM 687 O O . PHE A 1 90 ? -8.071 5.890 1.201 1.00 93.81 90 PHE A O 1
ATOM 694 N N . LEU A 1 91 ? -8.837 3.947 0.371 1.00 92.19 91 LEU A N 1
ATOM 695 C CA . LEU A 1 91 ? -10.099 4.490 -0.125 1.00 92.19 91 LEU A CA 1
ATOM 696 C C . LEU A 1 91 ? -11.186 4.385 0.954 1.00 92.19 91 LEU A C 1
ATOM 698 O O . LEU A 1 91 ? -12.000 3.456 0.970 1.00 92.19 91 LEU A O 1
ATOM 702 N N . GLY A 1 92 ? -11.191 5.349 1.877 1.00 86.50 92 GLY A N 1
ATOM 703 C CA . GLY A 1 92 ? -12.159 5.414 2.975 1.00 86.50 92 GLY A CA 1
ATOM 704 C C . GLY A 1 92 ? -12.056 4.210 3.918 1.00 86.50 92 GLY A C 1
ATOM 705 O O . GLY A 1 92 ? -10.964 3.842 4.332 1.00 86.50 92 GLY A O 1
ATOM 706 N N . ARG A 1 93 ? -13.201 3.597 4.252 1.00 81.69 93 ARG A N 1
ATOM 707 C CA . ARG A 1 93 ? -13.294 2.375 5.082 1.00 81.69 93 ARG A CA 1
ATOM 708 C C . ARG A 1 93 ? -13.356 1.082 4.252 1.00 81.69 93 ARG A C 1
ATOM 710 O O . ARG A 1 93 ? -13.865 0.072 4.726 1.00 81.69 93 ARG A O 1
ATOM 717 N N . SER A 1 94 ? -12.945 1.133 2.985 1.00 89.69 94 SER A N 1
ATOM 718 C CA . SER A 1 94 ? -12.972 -0.031 2.095 1.00 89.69 94 SER A CA 1
ATOM 719 C C . SER A 1 94 ? -11.648 -0.791 2.122 1.00 89.69 94 SER A C 1
ATOM 721 O O . SER A 1 94 ? -10.625 -0.263 2.544 1.00 89.69 94 SER A O 1
ATOM 723 N N . ASN A 1 95 ? -11.651 -2.010 1.584 1.00 92.44 95 ASN A N 1
ATOM 724 C CA . ASN A 1 95 ? -10.438 -2.811 1.423 1.00 92.44 95 ASN A CA 1
ATOM 725 C C . ASN A 1 95 ? -9.614 -2.429 0.180 1.00 92.44 95 ASN A C 1
ATOM 727 O O . ASN A 1 95 ? -8.741 -3.191 -0.233 1.00 92.44 95 ASN A O 1
ATOM 731 N N . PHE A 1 96 ? -9.907 -1.296 -0.460 1.00 95.19 96 PHE A N 1
ATOM 732 C CA . PHE A 1 96 ? -9.175 -0.853 -1.638 1.00 95.19 96 PHE A CA 1
ATOM 733 C C . PHE A 1 96 ? -8.082 0.145 -1.269 1.00 95.19 96 PHE A C 1
ATOM 735 O O . PHE A 1 96 ? -8.320 1.093 -0.513 1.00 95.19 96 PHE A O 1
ATOM 742 N N . THR A 1 97 ? -6.903 -0.036 -1.860 1.00 96.19 97 THR A N 1
ATOM 743 C CA . THR A 1 97 ? -5.827 0.955 -1.802 1.00 96.19 97 THR A CA 1
ATOM 744 C C . THR A 1 97 ? -5.314 1.290 -3.190 1.00 96.19 97 THR A C 1
ATOM 746 O O . THR A 1 97 ? -5.343 0.457 -4.098 1.00 96.19 97 THR A O 1
ATOM 749 N N . ILE A 1 98 ? -4.847 2.523 -3.352 1.00 97.38 98 ILE A N 1
ATOM 750 C CA . ILE A 1 98 ? -4.183 2.987 -4.567 1.00 97.38 98 ILE A CA 1
ATOM 751 C C . ILE A 1 98 ? -2.714 3.236 -4.247 1.00 97.38 98 ILE A C 1
ATOM 753 O O . ILE A 1 98 ? -2.384 3.854 -3.232 1.00 97.38 98 ILE A O 1
ATOM 757 N N . SER A 1 99 ? -1.846 2.779 -5.137 1.00 97.31 99 SER A N 1
ATOM 758 C CA . SER A 1 99 ? -0.418 3.067 -5.111 1.00 97.31 99 SER A CA 1
ATOM 759 C C . SER A 1 99 ? 0.011 3.633 -6.456 1.00 97.31 99 SER A C 1
ATOM 761 O O . SER A 1 99 ? -0.588 3.334 -7.488 1.00 97.31 99 SER A O 1
ATOM 763 N N . GLY A 1 100 ? 1.059 4.442 -6.450 1.00 97.38 100 GLY A N 1
ATOM 764 C CA . GLY A 1 100 ? 1.656 4.961 -7.667 1.00 97.38 100 GLY A CA 1
ATOM 765 C C . GLY A 1 100 ? 3.127 5.262 -7.470 1.00 97.38 100 GLY A C 1
ATOM 766 O O . GLY A 1 100 ? 3.568 5.603 -6.369 1.00 97.38 100 GLY A O 1
ATOM 767 N N . ASP A 1 101 ? 3.891 5.121 -8.539 1.00 96.38 101 ASP A N 1
ATOM 768 C CA . ASP A 1 101 ? 5.329 5.329 -8.526 1.00 96.38 101 ASP A CA 1
ATOM 769 C C . ASP A 1 101 ? 5.810 5.960 -9.833 1.00 96.38 101 ASP A C 1
ATOM 771 O O . ASP A 1 101 ? 5.161 5.868 -10.877 1.00 96.38 101 ASP A O 1
ATOM 775 N N . TYR A 1 102 ? 6.930 6.665 -9.725 1.00 95.00 102 TYR A N 1
ATOM 776 C CA . TYR A 1 102 ? 7.664 7.262 -10.825 1.00 95.00 102 TYR A CA 1
ATOM 777 C C . TYR A 1 102 ? 9.155 7.083 -10.562 1.00 95.00 102 TYR A C 1
ATOM 779 O O . TYR A 1 102 ? 9.646 7.436 -9.488 1.00 95.00 102 TYR A O 1
ATOM 787 N N . GLN A 1 103 ? 9.889 6.602 -11.552 1.00 93.88 103 GLN A N 1
ATOM 788 C CA . GLN A 1 103 ? 11.341 6.526 -11.548 1.00 93.88 103 GLN A CA 1
ATOM 789 C C . GLN A 1 103 ? 11.875 7.239 -12.784 1.00 93.88 103 GLN A C 1
ATOM 791 O O . GLN A 1 103 ? 11.456 6.944 -13.900 1.00 93.88 103 GLN A O 1
ATOM 796 N N . GLY A 1 104 ? 12.781 8.193 -12.573 1.00 89.56 104 GLY A N 1
ATOM 797 C CA . GLY A 1 104 ? 13.391 9.002 -13.624 1.00 89.56 104 GLY A CA 1
ATOM 798 C C . GLY A 1 104 ? 14.916 8.911 -13.623 1.00 89.56 104 GLY A C 1
ATOM 799 O O . GLY A 1 104 ? 15.545 8.804 -12.569 1.00 89.56 104 GLY A O 1
ATOM 800 N N . GLY A 1 105 ? 15.494 8.985 -14.819 1.00 85.75 105 GLY A N 1
ATOM 801 C CA . GLY A 1 105 ? 16.919 8.888 -15.137 1.00 85.75 105 GLY A CA 1
ATOM 802 C C . GLY A 1 105 ? 17.068 8.855 -16.661 1.00 85.75 105 GLY A C 1
ATOM 803 O O . GLY A 1 105 ? 16.237 9.439 -17.356 1.00 85.75 105 GLY A O 1
ATOM 804 N N . ASP A 1 106 ? 18.046 8.116 -17.182 1.00 81.38 106 ASP A N 1
ATOM 805 C CA . ASP A 1 106 ? 18.119 7.805 -18.626 1.00 81.38 106 ASP A CA 1
ATOM 806 C C . ASP A 1 106 ? 16.971 6.895 -19.090 1.00 81.38 106 ASP A C 1
ATOM 808 O O . ASP A 1 106 ? 16.597 6.864 -20.261 1.00 81.38 106 ASP A O 1
ATOM 812 N N . ARG A 1 107 ? 16.388 6.188 -18.126 1.00 81.69 107 ARG A N 1
ATOM 813 C CA . ARG A 1 107 ? 15.260 5.281 -18.246 1.00 81.69 107 ARG A CA 1
ATOM 814 C C . ARG A 1 107 ? 14.145 5.756 -17.329 1.00 81.69 107 ARG A C 1
ATOM 816 O O . ARG A 1 107 ? 14.392 6.045 -16.153 1.00 81.69 107 ARG A O 1
ATOM 823 N N . SER A 1 108 ? 12.938 5.883 -17.864 1.00 89.38 108 SER A N 1
ATOM 824 C CA . SER A 1 108 ? 11.767 6.354 -17.136 1.00 89.38 108 SER A CA 1
ATOM 825 C C . SER A 1 108 ? 10.736 5.245 -16.996 1.00 89.38 108 SER A C 1
ATOM 827 O O . SER A 1 108 ? 10.353 4.588 -17.961 1.00 89.38 108 SER A O 1
ATOM 829 N N . SER A 1 109 ? 10.244 5.055 -15.780 1.00 93.12 109 SER A N 1
ATOM 830 C CA . SER A 1 109 ? 9.095 4.192 -15.542 1.00 93.12 109 SER A CA 1
ATOM 831 C C . SER A 1 109 ? 8.102 4.879 -14.629 1.00 93.12 109 SER A C 1
ATOM 833 O O . SER A 1 109 ? 8.463 5.698 -13.783 1.00 93.12 109 SER A O 1
ATOM 835 N N . TYR A 1 110 ? 6.829 4.581 -14.834 1.00 95.56 110 TYR A N 1
ATOM 836 C CA . TYR A 1 110 ? 5.773 5.044 -13.953 1.00 95.56 110 TYR A CA 1
ATOM 837 C C . TYR A 1 110 ? 4.615 4.064 -13.960 1.00 95.56 110 TYR A C 1
ATOM 839 O O . TYR A 1 110 ? 4.389 3.331 -14.927 1.00 95.56 110 TYR A O 1
ATOM 847 N N . GLY A 1 111 ? 3.851 4.059 -12.880 1.00 96.88 111 GLY A N 1
ATOM 848 C CA . GLY A 1 111 ? 2.702 3.182 -12.773 1.00 96.88 111 GLY A CA 1
ATOM 849 C C . GLY A 1 111 ? 1.717 3.621 -11.712 1.00 96.88 111 GLY A C 1
ATOM 850 O O . GLY A 1 111 ? 2.031 4.405 -10.815 1.00 96.88 111 GLY A O 1
ATOM 851 N N . ALA A 1 112 ? 0.510 3.089 -11.842 1.00 97.81 112 ALA A N 1
ATOM 852 C CA . ALA A 1 112 ? -0.537 3.197 -10.845 1.00 97.81 112 ALA A CA 1
ATOM 853 C C . ALA A 1 112 ? -1.215 1.838 -10.690 1.00 97.81 112 ALA A C 1
ATOM 855 O O . ALA A 1 112 ? -1.623 1.223 -11.677 1.00 97.81 112 ALA A O 1
ATOM 856 N N . ASP A 1 113 ? -1.345 1.401 -9.443 1.00 97.56 113 ASP A N 1
ATOM 857 C CA . ASP A 1 113 ? -1.838 0.084 -9.066 1.00 97.56 113 ASP A CA 1
ATOM 858 C C . ASP A 1 113 ? -3.000 0.225 -8.072 1.00 97.56 113 ASP A C 1
ATOM 860 O O . A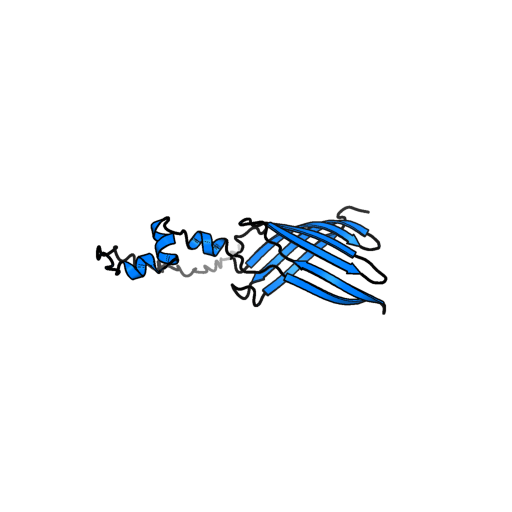SP A 1 113 ? -2.922 0.967 -7.088 1.00 97.56 113 ASP A O 1
ATOM 864 N N . LEU A 1 114 ? -4.078 -0.514 -8.322 1.00 97.94 114 LEU A N 1
ATOM 865 C CA . LEU A 1 114 ? -5.194 -0.718 -7.409 1.00 97.94 114 LEU A CA 1
ATOM 866 C C . LEU A 1 114 ? -5.029 -2.077 -6.723 1.00 97.94 114 LEU A C 1
ATOM 868 O O . LEU A 1 114 ? -4.911 -3.113 -7.382 1.00 97.94 114 LEU A O 1
ATOM 872 N N . HIS A 1 115 ? -5.085 -2.072 -5.398 1.00 96.75 115 HIS A N 1
ATOM 873 C CA . HIS A 1 115 ? -5.034 -3.268 -4.565 1.00 96.75 115 HIS A CA 1
ATOM 874 C C . HIS A 1 115 ? -6.395 -3.517 -3.924 1.00 96.75 115 HIS A C 1
ATOM 876 O O . HIS A 1 115 ? -7.021 -2.583 -3.421 1.00 96.75 115 HIS A O 1
ATOM 882 N N . TYR A 1 116 ? -6.830 -4.776 -3.886 1.00 96.25 116 TYR A N 1
ATOM 883 C CA . TYR A 1 116 ? -8.037 -5.184 -3.160 1.00 96.25 116 TYR A CA 1
ATOM 884 C C . TYR A 1 116 ? -7.719 -6.187 -2.049 1.00 96.25 116 TYR A C 1
ATOM 886 O O . TYR A 1 116 ? -7.526 -7.374 -2.289 1.00 96.25 116 TYR A O 1
ATOM 894 N N . TYR A 1 117 ? -7.686 -5.747 -0.800 1.00 94.75 117 TYR A N 1
ATOM 895 C CA . TYR A 1 117 ? -7.392 -6.637 0.316 1.00 94.75 117 TYR A CA 1
ATOM 896 C C . TYR A 1 117 ? -8.564 -7.593 0.584 1.00 94.75 117 TYR A C 1
ATOM 898 O O . TYR A 1 117 ? -9.676 -7.198 0.932 1.00 94.75 117 TYR A O 1
ATOM 906 N N . VAL A 1 118 ? -8.313 -8.893 0.428 1.00 94.69 118 VAL A N 1
ATOM 907 C CA . VAL A 1 118 ? -9.352 -9.931 0.573 1.00 94.69 118 VAL A CA 1
ATOM 908 C C . VAL A 1 118 ? -9.830 -10.051 2.023 1.00 94.69 118 VAL A C 1
ATOM 910 O O . VAL A 1 118 ? -10.970 -10.430 2.285 1.00 94.69 118 VAL A O 1
ATOM 913 N N . ARG A 1 119 ? -8.958 -9.729 2.981 1.00 91.62 119 ARG A N 1
ATOM 914 C CA . ARG A 1 119 ? -9.263 -9.719 4.413 1.00 91.62 119 ARG A CA 1
ATOM 915 C C . ARG A 1 119 ? -9.425 -8.288 4.924 1.00 91.62 119 ARG A C 1
ATOM 917 O O . ARG A 1 119 ? -8.904 -7.372 4.292 1.00 91.62 119 ARG A O 1
ATOM 924 N N . PRO A 1 120 ? -10.110 -8.105 6.068 1.00 89.31 120 PRO A N 1
ATOM 925 C CA . PRO A 1 120 ? -10.143 -6.817 6.745 1.00 89.31 120 PRO A CA 1
ATOM 926 C C . PRO A 1 120 ? -8.725 -6.294 6.984 1.00 89.31 120 PRO A C 1
ATOM 928 O O . PRO A 1 120 ? -7.828 -7.064 7.346 1.00 89.31 120 PRO A O 1
ATOM 931 N N . LEU A 1 121 ? -8.534 -4.993 6.779 1.00 87.44 121 LEU A N 1
ATOM 932 C CA . LEU A 1 121 ? -7.215 -4.359 6.757 1.00 87.44 121 LEU A CA 1
ATOM 933 C C . LEU A 1 121 ? -6.454 -4.490 8.086 1.00 87.44 121 LEU A C 1
ATOM 935 O O . LEU A 1 121 ? -5.225 -4.460 8.073 1.00 87.44 121 LEU A O 1
ATOM 939 N N . GLY A 1 122 ? -7.149 -4.711 9.207 1.00 86.50 122 GLY A N 1
ATOM 940 C CA . GLY A 1 122 ? -6.547 -4.971 10.520 1.00 86.50 122 GLY A CA 1
ATOM 941 C C . GLY A 1 122 ? -5.927 -6.364 10.695 1.00 86.50 122 GLY A C 1
ATOM 942 O O . GLY A 1 122 ? -5.392 -6.678 11.762 1.00 86.50 122 GLY A O 1
ATOM 943 N N . SER A 1 123 ? -5.991 -7.235 9.682 1.00 87.62 123 SER A N 1
ATOM 944 C CA . SER A 1 123 ? -5.389 -8.569 9.751 1.00 87.62 123 SER A CA 1
ATOM 945 C C . SER A 1 123 ? -3.857 -8.519 9.726 1.00 87.62 123 SER A C 1
ATOM 947 O O . SER A 1 123 ? -3.256 -7.759 8.977 1.00 87.62 123 SER A O 1
ATOM 949 N N . ALA A 1 124 ? -3.198 -9.396 10.490 1.00 89.81 124 ALA A N 1
ATOM 950 C CA . ALA A 1 124 ? -1.736 -9.516 10.470 1.00 89.81 124 ALA A CA 1
ATOM 951 C C . ALA A 1 124 ? -1.197 -10.074 9.142 1.00 89.81 124 ALA A C 1
ATOM 953 O O . ALA A 1 124 ? -0.046 -9.847 8.783 1.00 89.81 124 ALA A O 1
ATOM 954 N N . VAL A 1 125 ? -2.022 -10.818 8.407 1.00 93.44 125 VAL A N 1
ATOM 955 C CA . VAL A 1 125 ? -1.675 -11.375 7.100 1.00 93.44 125 VAL A CA 1
ATOM 956 C C . VAL A 1 125 ? -2.686 -10.816 6.114 1.00 93.44 125 VAL A C 1
ATOM 958 O O . VAL A 1 125 ? -3.890 -10.902 6.329 1.00 93.44 125 VAL A O 1
ATOM 961 N N . ASN A 1 126 ? -2.218 -10.288 4.998 1.00 93.62 126 ASN A N 1
ATOM 962 C CA . ASN A 1 126 ? -3.036 -9.587 4.025 1.00 93.62 126 ASN A CA 1
ATOM 963 C C . ASN A 1 126 ? -2.650 -10.049 2.623 1.00 93.62 126 ASN A C 1
ATOM 965 O O . ASN A 1 126 ? -1.474 -10.192 2.315 1.00 93.62 126 ASN A O 1
ATOM 969 N N . VAL A 1 127 ? -3.648 -10.344 1.795 1.00 96.56 127 VAL A N 1
ATOM 970 C CA . VAL A 1 127 ? -3.443 -10.738 0.397 1.00 96.56 127 VAL A CA 1
ATOM 971 C C . VAL A 1 127 ? -4.300 -9.825 -0.453 1.00 96.56 127 VAL A C 1
ATOM 973 O O . VAL A 1 127 ? -5.482 -9.648 -0.147 1.00 96.56 127 VAL A O 1
ATOM 976 N N . ALA A 1 128 ? -3.702 -9.256 -1.491 1.00 97.19 128 ALA A N 1
ATOM 977 C CA . ALA A 1 128 ? -4.390 -8.381 -2.421 1.00 97.19 128 ALA A CA 1
ATOM 978 C C . ALA A 1 128 ? -4.053 -8.771 -3.865 1.00 97.19 128 ALA A C 1
ATOM 980 O O . ALA A 1 128 ? -2.869 -8.803 -4.207 1.00 97.19 128 ALA A O 1
ATOM 981 N N . PRO A 1 129 ? -5.047 -9.055 -4.728 1.00 97.62 129 PRO A N 1
ATOM 982 C CA . PRO A 1 129 ? -4.822 -8.972 -6.154 1.00 97.62 129 PRO A CA 1
ATOM 983 C C . PRO A 1 129 ? -4.538 -7.514 -6.529 1.00 97.62 129 PRO A C 1
ATOM 985 O O . PRO A 1 129 ? -5.028 -6.577 -5.887 1.00 97.62 129 PRO A O 1
ATOM 988 N N . ILE A 1 130 ? -3.730 -7.354 -7.567 1.00 97.06 130 ILE A N 1
ATOM 989 C CA . ILE A 1 130 ? -3.270 -6.072 -8.088 1.00 97.06 130 ILE A CA 1
ATOM 990 C C . ILE A 1 130 ? -3.776 -5.944 -9.511 1.00 97.06 130 ILE A C 1
ATOM 992 O O . ILE A 1 130 ? -3.633 -6.879 -10.305 1.00 97.06 130 ILE A O 1
ATOM 996 N N . VAL A 1 131 ? -4.332 -4.784 -9.831 1.00 97.75 131 VAL A N 1
ATOM 997 C CA . VAL A 1 131 ? -4.639 -4.391 -11.202 1.00 97.75 131 VAL A CA 1
ATOM 998 C C . VAL A 1 131 ? -4.237 -2.942 -11.402 1.00 97.75 131 VAL A C 1
ATOM 1000 O O . VAL A 1 131 ? -4.529 -2.092 -10.568 1.00 97.75 131 VAL A O 1
ATOM 1003 N N . GLY A 1 132 ? -3.565 -2.650 -12.501 1.00 97.12 132 GLY A N 1
ATOM 1004 C CA . GLY A 1 132 ? -3.022 -1.326 -12.731 1.00 97.12 132 GLY A CA 1
ATOM 1005 C C . GLY A 1 132 ? -2.591 -1.107 -14.163 1.00 97.12 132 GLY A C 1
ATOM 1006 O O . GLY A 1 132 ? -2.885 -1.898 -15.063 1.00 97.12 132 GLY A O 1
ATOM 1007 N N . TYR A 1 133 ? -1.862 -0.022 -14.355 1.00 97.25 133 TYR A N 1
ATOM 1008 C CA . TYR A 1 133 ? -1.186 0.299 -15.598 1.00 97.25 133 TYR A CA 1
ATOM 1009 C C . TYR A 1 133 ? 0.251 0.676 -15.280 1.00 97.25 133 TYR A C 1
ATOM 1011 O O . TYR A 1 133 ? 0.501 1.434 -14.338 1.00 97.25 133 TYR A O 1
ATOM 1019 N N . ARG A 1 134 ? 1.190 0.160 -16.068 1.00 96.06 134 ARG A N 1
ATOM 1020 C CA . ARG A 1 134 ? 2.610 0.454 -15.909 1.00 96.06 134 ARG A CA 1
ATOM 1021 C C . ARG A 1 134 ? 3.234 0.752 -17.261 1.00 96.06 134 ARG A C 1
ATOM 1023 O O . ARG A 1 134 ? 2.963 0.067 -18.243 1.00 96.06 134 ARG A O 1
ATOM 1030 N N . HIS A 1 135 ? 4.075 1.773 -17.272 1.00 94.88 135 HIS A N 1
ATOM 1031 C CA . HIS A 1 135 ? 4.954 2.126 -18.368 1.00 94.88 135 HIS A CA 1
ATOM 1032 C C . HIS A 1 135 ? 6.399 1.875 -17.934 1.00 94.88 135 HIS A C 1
ATOM 1034 O O . HIS A 1 135 ? 6.830 2.328 -16.872 1.00 94.88 135 HIS A O 1
ATOM 1040 N N . LEU A 1 136 ? 7.117 1.132 -18.760 1.00 91.00 136 LEU A N 1
ATOM 1041 C CA . LEU A 1 136 ? 8.551 0.875 -18.722 1.00 91.00 136 LEU A CA 1
ATOM 1042 C C . LEU A 1 136 ? 9.108 1.340 -20.076 1.00 91.00 136 LEU A C 1
ATOM 1044 O O . LEU A 1 136 ? 8.364 1.344 -21.056 1.00 91.00 136 LEU A O 1
ATOM 1048 N N . ASP A 1 137 ? 10.399 1.661 -20.168 1.00 86.38 137 ASP A N 1
ATOM 1049 C CA . ASP A 1 137 ? 10.974 2.232 -21.403 1.00 86.38 137 ASP A CA 1
ATOM 1050 C C . ASP A 1 137 ? 10.674 1.433 -22.676 1.00 86.38 137 ASP A C 1
ATOM 1052 O O . ASP A 1 137 ? 10.456 2.004 -23.740 1.00 86.38 137 ASP A O 1
ATOM 1056 N N . GLU A 1 138 ? 10.678 0.103 -22.570 1.00 85.94 138 GLU A N 1
ATOM 1057 C CA . GLU A 1 138 ? 10.493 -0.810 -23.701 1.00 85.94 138 GLU A CA 1
ATOM 1058 C C . GLU A 1 138 ? 9.108 -1.476 -23.710 1.00 85.94 138 GLU A C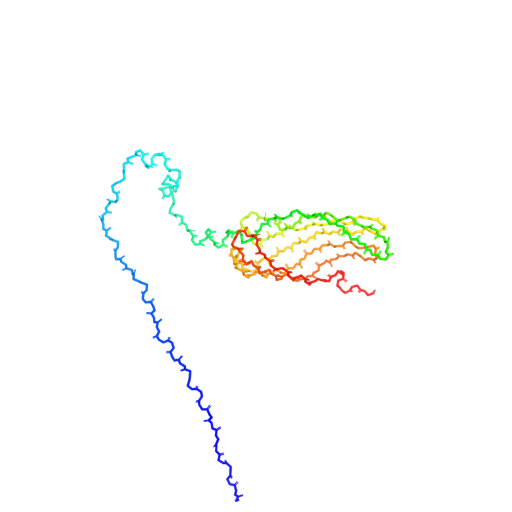 1
ATOM 1060 O O . GLU A 1 138 ? 8.793 -2.240 -24.622 1.00 85.94 138 GLU A O 1
ATOM 1065 N N . THR A 1 139 ? 8.276 -1.268 -22.685 1.00 90.25 139 THR A N 1
ATOM 1066 C CA . THR A 1 139 ? 6.994 -1.977 -22.541 1.00 90.25 139 THR A CA 1
ATOM 1067 C C . THR A 1 139 ? 6.013 -1.184 -21.700 1.00 90.25 139 THR A C 1
ATOM 1069 O O . THR A 1 139 ? 6.306 -0.798 -20.573 1.00 90.25 139 THR A O 1
ATOM 1072 N N . ASP A 1 140 ? 4.791 -1.044 -22.189 1.00 94.00 140 ASP A N 1
ATOM 1073 C CA . ASP A 1 140 ? 3.687 -0.476 -21.435 1.00 94.00 140 ASP A CA 1
ATOM 1074 C C . ASP A 1 140 ? 2.450 -1.364 -21.497 1.00 94.00 140 ASP A C 1
ATOM 1076 O O . ASP A 1 140 ? 2.268 -2.168 -22.413 1.00 94.00 140 ASP A O 1
ATOM 1080 N N . GLY A 1 141 ? 1.600 -1.240 -20.485 1.00 95.69 141 GLY A N 1
ATOM 1081 C CA . GLY A 1 141 ? 0.292 -1.859 -20.523 1.00 95.69 141 GLY A CA 1
ATOM 1082 C C . GLY A 1 141 ? -0.288 -2.153 -19.156 1.00 95.69 141 GLY A C 1
ATOM 1083 O O . GLY A 1 141 ? 0.140 -1.648 -18.11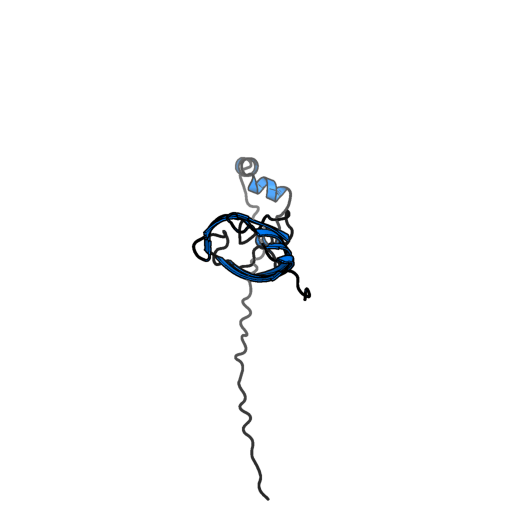5 1.00 95.69 141 GLY A O 1
ATOM 1084 N N . VAL A 1 142 ? -1.307 -3.006 -19.181 1.00 96.88 142 VAL A N 1
ATOM 1085 C CA . VAL A 1 142 ? -2.003 -3.453 -17.978 1.00 96.88 142 VAL A CA 1
ATOM 1086 C C . VAL A 1 142 ? -1.033 -4.228 -17.090 1.00 96.88 142 VAL A C 1
ATOM 1088 O O . VAL A 1 142 ? -0.355 -5.144 -17.550 1.00 96.88 142 VAL A O 1
ATOM 1091 N N . ASN A 1 143 ? -0.990 -3.874 -15.812 1.00 96.75 143 ASN A N 1
ATOM 1092 C CA . ASN A 1 143 ? -0.266 -4.601 -14.782 1.00 96.75 143 ASN A CA 1
ATOM 1093 C C . ASN A 1 143 ? -1.261 -5.461 -13.998 1.00 96.75 143 ASN A C 1
ATOM 1095 O O . ASN A 1 143 ? -2.271 -4.953 -13.514 1.00 96.75 143 ASN A O 1
ATOM 1099 N N . VAL A 1 144 ? -0.987 -6.754 -13.864 1.00 97.44 144 VAL A N 1
ATOM 1100 C CA . VAL A 1 144 ? -1.788 -7.662 -13.029 1.00 97.44 144 VAL A CA 1
ATOM 1101 C C . VAL A 1 144 ? -0.876 -8.443 -12.108 1.00 97.44 144 VAL A C 1
ATOM 1103 O O . VAL A 1 144 ? 0.242 -8.787 -12.480 1.00 97.44 144 VAL A O 1
ATOM 1106 N N . GLY A 1 145 ? -1.331 -8.745 -10.900 1.00 97.06 145 GLY A N 1
ATOM 1107 C CA . GLY A 1 145 ? -0.489 -9.458 -9.952 1.00 97.06 145 GLY A CA 1
ATOM 1108 C C . GLY A 1 145 ? -1.169 -9.785 -8.641 1.00 97.06 145 GLY A C 1
ATOM 1109 O O . GLY A 1 145 ? -2.386 -9.669 -8.492 1.00 97.06 145 GLY A O 1
ATOM 1110 N N . ALA A 1 146 ? -0.351 -10.179 -7.675 1.00 97.69 146 ALA A N 1
ATOM 1111 C CA . ALA A 1 146 ? -0.759 -10.371 -6.298 1.00 97.69 146 ALA A CA 1
ATOM 1112 C C . ALA A 1 146 ? 0.320 -9.864 -5.338 1.00 97.69 146 ALA A C 1
ATOM 1114 O O . ALA A 1 146 ? 1.523 -9.968 -5.597 1.00 97.69 146 ALA A O 1
ATOM 1115 N N . ARG A 1 147 ? -0.135 -9.347 -4.201 1.00 96.75 147 ARG A N 1
ATOM 1116 C CA . ARG A 1 147 ? 0.684 -8.925 -3.071 1.00 96.75 147 ARG A CA 1
ATOM 1117 C C . ARG A 1 147 ? 0.315 -9.741 -1.845 1.00 96.75 147 ARG A C 1
ATOM 1119 O O . ARG A 1 147 ? -0.859 -9.831 -1.487 1.00 96.75 147 ARG A O 1
ATOM 1126 N N . LEU A 1 148 ? 1.323 -10.283 -1.177 1.00 96.25 148 LEU A N 1
ATOM 1127 C CA . LEU A 1 148 ? 1.238 -10.791 0.186 1.00 96.25 148 LEU A CA 1
ATOM 1128 C C . LEU A 1 148 ? 1.894 -9.770 1.115 1.00 96.25 148 LEU A C 1
ATOM 1130 O O . LEU A 1 148 ? 3.021 -9.348 0.880 1.00 96.25 148 LEU A O 1
ATOM 1134 N N . MET A 1 149 ? 1.194 -9.392 2.174 1.00 93.75 149 MET A N 1
ATOM 1135 C CA . MET A 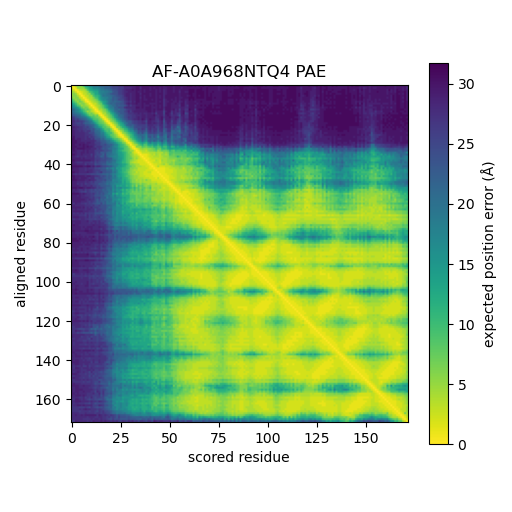1 149 ? 1.651 -8.462 3.197 1.00 93.75 149 MET A CA 1
ATOM 1136 C C . MET A 1 149 ? 1.546 -9.131 4.566 1.00 93.75 149 MET A C 1
ATOM 1138 O O . MET A 1 149 ? 0.485 -9.626 4.947 1.00 93.75 149 MET A O 1
ATOM 1142 N N . LEU A 1 150 ? 2.644 -9.135 5.308 1.00 94.00 150 LEU A N 1
ATOM 1143 C CA . LEU A 1 150 ? 2.739 -9.616 6.679 1.00 94.00 150 LEU A CA 1
ATOM 1144 C C . LEU A 1 150 ? 3.012 -8.421 7.582 1.00 94.00 150 LEU A C 1
ATOM 1146 O O . LEU A 1 150 ? 4.113 -7.881 7.579 1.00 94.00 150 LEU A O 1
ATOM 1150 N N . SER A 1 151 ? 2.015 -8.018 8.361 1.00 91.44 151 SER A N 1
ATOM 1151 C CA . SER A 1 151 ? 2.135 -6.958 9.355 1.00 91.44 151 SER A CA 1
ATOM 1152 C C . SER A 1 151 ? 2.663 -7.556 10.654 1.00 91.44 151 SER A C 1
ATOM 1154 O O . SER A 1 151 ? 1.930 -8.211 11.394 1.00 91.44 151 SER A O 1
ATOM 1156 N N . LEU A 1 152 ? 3.949 -7.348 10.932 1.00 89.19 152 LEU A N 1
ATOM 1157 C CA . LEU A 1 152 ? 4.592 -7.826 12.161 1.00 89.19 152 LEU A CA 1
ATOM 1158 C C . LEU A 1 152 ? 4.235 -6.945 13.369 1.00 89.19 152 LEU A C 1
ATOM 1160 O O . LEU A 1 152 ? 4.383 -7.363 14.514 1.00 89.19 152 LEU A O 1
ATOM 1164 N N . SER A 1 153 ? 3.740 -5.731 13.111 1.00 85.81 153 SER A N 1
ATOM 1165 C CA . SER A 1 153 ? 3.167 -4.822 14.103 1.00 85.81 153 SER A CA 1
ATOM 1166 C C . SER A 1 153 ? 1.787 -4.340 13.656 1.00 85.81 153 SER A C 1
ATOM 1168 O O . SER A 1 153 ? 1.558 -4.129 12.465 1.00 85.81 153 SER A O 1
ATOM 1170 N N . ARG A 1 154 ? 0.878 -4.119 14.617 1.00 77.62 154 ARG A N 1
ATOM 1171 C CA . ARG A 1 154 ? -0.461 -3.556 14.362 1.00 77.62 154 ARG A CA 1
ATOM 1172 C C . ARG A 1 154 ? -0.405 -2.094 13.904 1.00 77.62 154 ARG A C 1
ATOM 1174 O O . ARG A 1 154 ? -1.303 -1.647 13.217 1.00 77.62 154 ARG A O 1
ATOM 1181 N N . THR A 1 155 ? 0.647 -1.358 14.259 1.00 77.50 155 THR A N 1
ATOM 1182 C CA . THR A 1 155 ? 0.790 0.069 13.916 1.00 77.50 155 THR A CA 1
ATOM 1183 C C . THR A 1 155 ? 1.583 0.308 12.627 1.00 77.50 155 THR A C 1
ATOM 1185 O O . THR A 1 155 ? 2.001 1.434 12.354 1.00 77.50 155 THR A O 1
ATOM 1188 N N . GLY A 1 156 ? 1.864 -0.743 11.847 1.00 76.81 156 GLY A N 1
ATOM 1189 C CA . GLY A 1 156 ? 2.669 -0.642 10.628 1.00 76.81 156 GLY A CA 1
ATOM 1190 C C . GLY A 1 156 ? 4.142 -0.286 10.868 1.00 76.81 156 GLY A C 1
ATOM 1191 O O . GLY A 1 156 ? 4.798 0.229 9.966 1.00 76.81 156 GLY A O 1
ATOM 1192 N N . ALA A 1 157 ? 4.663 -0.518 12.080 1.00 85.12 157 ALA A N 1
ATOM 1193 C CA . ALA A 1 157 ? 6.066 -0.257 12.424 1.00 85.12 157 ALA A CA 1
ATOM 1194 C C . ALA A 1 157 ? 7.043 -1.262 11.791 1.00 85.12 157 ALA A C 1
ATOM 1196 O O . ALA A 1 157 ? 8.210 -0.942 11.582 1.00 85.12 157 ALA A O 1
ATOM 1197 N N . ALA A 1 158 ? 6.567 -2.475 11.513 1.00 89.31 158 ALA A N 1
ATOM 1198 C CA . ALA A 1 158 ? 7.330 -3.527 10.869 1.00 89.31 158 ALA A CA 1
ATOM 1199 C C . ALA A 1 158 ? 6.389 -4.399 10.042 1.00 89.31 158 ALA A C 1
ATOM 1201 O O . ALA A 1 158 ? 5.335 -4.829 10.523 1.00 89.31 158 ALA A O 1
ATOM 1202 N N . ASP A 1 159 ? 6.795 -4.668 8.814 1.00 91.12 159 ASP A N 1
ATOM 1203 C CA . ASP A 1 159 ? 6.054 -5.468 7.858 1.00 91.12 159 ASP A CA 1
ATOM 1204 C C . ASP A 1 159 ? 7.002 -6.091 6.838 1.00 91.12 159 ASP A C 1
ATOM 1206 O O . ASP A 1 159 ? 8.134 -5.643 6.645 1.00 91.12 159 ASP A O 1
ATOM 1210 N N . ILE A 1 160 ? 6.524 -7.153 6.204 1.00 93.25 160 ILE A N 1
ATOM 1211 C CA . ILE A 1 160 ? 7.180 -7.807 5.079 1.00 93.25 160 ILE A CA 1
ATOM 1212 C C . ILE A 1 160 ? 6.150 -7.881 3.966 1.00 93.25 160 ILE A C 1
ATOM 1214 O O . ILE A 1 160 ? 5.062 -8.419 4.167 1.00 93.25 160 ILE A O 1
ATOM 1218 N N . SER A 1 161 ? 6.500 -7.386 2.783 1.00 93.44 161 SER A N 1
ATOM 1219 C CA . SER A 1 161 ? 5.638 -7.502 1.613 1.00 93.44 161 SER A CA 1
ATOM 1220 C C . SER A 1 161 ? 6.350 -8.201 0.467 1.00 93.44 161 SER A C 1
ATOM 1222 O O . SER A 1 161 ? 7.532 -7.969 0.221 1.00 93.44 161 SER A O 1
ATOM 1224 N N . VAL A 1 162 ? 5.618 -9.079 -0.210 1.00 96.38 162 VAL A N 1
ATOM 1225 C CA . VAL A 1 162 ? 6.059 -9.796 -1.402 1.00 96.38 162 VAL A CA 1
ATOM 1226 C C . VAL A 1 162 ? 5.042 -9.512 -2.490 1.00 96.38 162 VAL A C 1
ATOM 1228 O O . VAL A 1 162 ? 3.862 -9.823 -2.334 1.00 96.38 162 VAL A O 1
ATOM 1231 N N . THR A 1 163 ? 5.506 -8.923 -3.584 1.00 96.38 163 THR A N 1
ATOM 1232 C CA . THR A 1 163 ? 4.677 -8.599 -4.742 1.00 96.38 163 THR A CA 1
ATOM 1233 C C . THR A 1 163 ? 5.192 -9.357 -5.949 1.00 96.38 163 THR A C 1
ATOM 1235 O O . THR A 1 163 ? 6.385 -9.322 -6.243 1.00 96.38 163 THR A O 1
ATOM 1238 N N . GLN A 1 164 ? 4.282 -10.010 -6.662 1.00 96.56 164 GLN A N 1
ATOM 1239 C CA . GLN A 1 164 ? 4.551 -10.594 -7.966 1.00 96.56 164 GLN A CA 1
ATOM 1240 C C . GLN A 1 164 ? 3.524 -10.054 -8.953 1.00 96.56 164 GLN A C 1
ATOM 1242 O O . GLN A 1 164 ? 2.319 -10.180 -8.728 1.00 96.56 164 GLN A O 1
ATOM 1247 N N . SER A 1 165 ? 3.998 -9.445 -10.035 1.00 95.31 165 SER A N 1
ATOM 1248 C CA . SER A 1 165 ? 3.142 -8.875 -11.069 1.00 95.31 165 SER A CA 1
ATOM 1249 C C . SER A 1 165 ? 3.739 -9.061 -12.458 1.00 95.31 165 SER A C 1
ATOM 1251 O O . SER A 1 165 ? 4.936 -9.306 -12.614 1.00 95.31 165 SER A O 1
ATOM 1253 N N . TRP A 1 16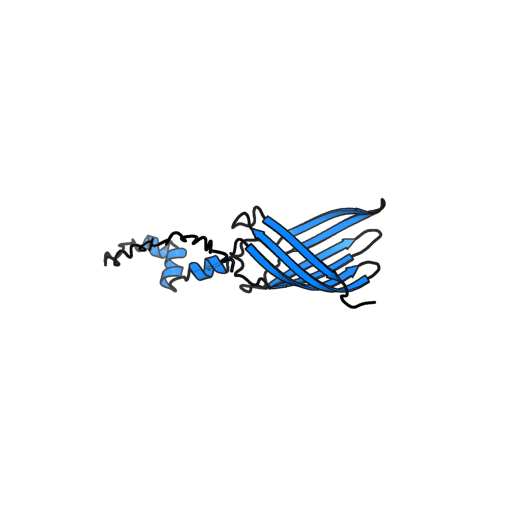6 ? 2.882 -8.937 -13.463 1.00 95.44 166 TRP A N 1
ATOM 1254 C CA . TRP A 1 166 ? 3.208 -9.046 -14.876 1.00 95.44 166 TRP A CA 1
ATOM 1255 C C . TRP A 1 166 ? 2.649 -7.823 -15.597 1.00 95.44 166 TRP A C 1
ATOM 1257 O O . TRP A 1 166 ? 1.473 -7.493 -15.435 1.00 95.44 166 TRP A O 1
ATOM 1267 N N . VAL A 1 167 ? 3.494 -7.170 -16.393 1.00 95.38 167 VAL A N 1
ATOM 1268 C CA . VAL A 1 167 ? 3.118 -6.024 -17.229 1.00 95.38 167 VAL A CA 1
ATOM 1269 C C . VAL A 1 167 ? 2.803 -6.525 -18.633 1.00 95.38 167 VAL A C 1
ATOM 1271 O O . VAL A 1 167 ? 3.508 -7.389 -19.148 1.00 95.38 167 VAL A O 1
ATOM 1274 N N . ALA A 1 168 ? 1.732 -5.997 -19.222 1.00 93.06 168 ALA A N 1
ATOM 1275 C CA . ALA A 1 168 ? 1.231 -6.370 -20.542 1.00 93.06 168 ALA A CA 1
ATOM 1276 C C . ALA A 1 168 ? 1.079 -7.900 -20.729 1.00 93.06 168 ALA A C 1
ATOM 1278 O O . ALA A 1 168 ? 1.592 -8.463 -21.704 1.00 93.06 168 ALA A O 1
ATOM 1279 N N . PRO A 1 169 ? 0.381 -8.606 -19.812 1.00 88.38 169 PRO A N 1
ATOM 1280 C CA . PRO A 1 169 ? 0.190 -10.048 -19.926 1.00 88.38 169 PRO A CA 1
ATOM 1281 C C . PRO A 1 169 ? -0.522 -10.384 -21.244 1.00 88.38 169 PRO A C 1
ATOM 1283 O O . PRO A 1 169 ? -1.607 -9.879 -21.522 1.00 88.38 169 PRO A O 1
ATOM 1286 N N . GLY A 1 170 ? 0.088 -11.251 -22.055 1.00 80.44 170 GLY A N 1
ATOM 1287 C CA . GLY A 1 170 ? -0.458 -11.654 -23.355 1.00 80.44 170 GLY A CA 1
ATOM 1288 C C . GLY A 1 170 ? -0.070 -10.753 -24.531 1.00 80.44 170 GLY A C 1
ATOM 1289 O O . GLY A 1 170 ? -0.539 -11.004 -25.639 1.00 80.44 170 GLY A O 1
ATOM 1290 N N . SER A 1 171 ? 0.788 -9.749 -24.322 1.00 74.62 171 SER A N 1
ATOM 1291 C CA . SER A 1 171 ? 1.538 -9.135 -25.423 1.00 74.62 171 SER A CA 1
ATOM 1292 C C . SER A 1 171 ? 2.645 -10.095 -25.887 1.00 74.62 171 SER A C 1
ATOM 1294 O O . SER A 1 171 ? 3.275 -10.766 -25.067 1.00 74.62 171 SER A O 1
ATOM 1296 N N . SER A 1 172 ? 2.805 -10.236 -27.205 1.00 57.59 172 SER A N 1
ATOM 1297 C CA . SER A 1 172 ? 3.741 -11.152 -27.877 1.00 57.59 172 SER A CA 1
ATOM 1298 C C . SER A 1 172 ? 4.618 -10.402 -28.858 1.00 57.59 172 SER A C 1
ATOM 1300 O O . SER A 1 172 ? 4.020 -9.571 -29.581 1.00 57.59 172 SER A O 1
#

Mean predicted aligned error: 12.99 Å

Sequence (172 aa):
MTFFLALMTSIAMPTFADEAAIAQTPPSTDSIDLAPEIIEQSPVLQRWQEEIPDVRQDIQNDPSFRTRVRVGYGEVSGEGSVGVGVEDVFLGRSNFTISGDYQGGDRSSYGADLHYYVRPLGSAVNVAPIVGYRHLDETDGVNVGARLMLSLSRTGAADISVTQSWVAPGSS

pLDDT: mean 81.91, std 18.4, range [34.81, 97.94]

Secondary structure (DSSP, 8-state):
-----------------------------------HHHHHH-HHHHHHHH----HHHHHHHS-SS--EEEEEEEEETTEEEEEEEEEEEE-TTSSEEEEEEEEEESS-EEEEEEEE-SS-TT-SEEEEEEEEEEEETTEEEEEEEEEEEEESSTTSSSEEEEEEEEESTT--

Radius of gyration: 26.7 Å; Cα contacts (8 Å, |Δi|>4): 299; chains: 1; bounding box: 54×86×68 Å

Foldseek 3Di:
DDDDDDDDDDDDDPPPPDPPPPPPPPDDPPPPDDDVVCCVVDPVNVVCVVDPDPVVLVLLQQALADKDWDWDWDDDPNWIKIKIWIPFCDDPSAQKGKIKMWIDTPWIKIKIKIWGWPGRRQDQKTKTWIWIWMDTRVATAIKTWMKIKGRPGSNNPDIDMDIDIDGPPPDD

Solvent-accessible surface area (backbone atoms only — not comparable to full-atom values): 10102 Å² total; per-residue (Å²): 137,86,88,84,82,86,83,83,82,79,79,80,73,84,79,84,83,72,83,78,74,76,82,74,73,75,84,70,88,69,75,81,88,67,60,68,68,59,49,75,69,28,73,64,54,47,51,47,71,78,44,80,74,60,62,67,60,49,55,35,58,43,51,12,59,68,63,43,80,46,76,48,76,50,70,60,98,89,46,61,31,46,31,43,34,40,38,47,46,65,54,77,91,50,50,38,25,42,30,38,40,40,33,44,52,96,57,50,35,38,36,43,39,40,34,44,39,79,45,57,47,34,41,52,63,40,45,22,52,35,44,34,40,35,40,42,82,92,49,64,35,50,26,42,36,40,34,42,36,39,36,78,27,69,83,40,83,38,71,49,75,50,76,52,73,41,69,30,76,88,71,131